Protein AF-A0A9Q0QX64-F1 (afdb_monomer)

Secondary structure (DSSP, 8-state):
---B-TTT-PBPEEE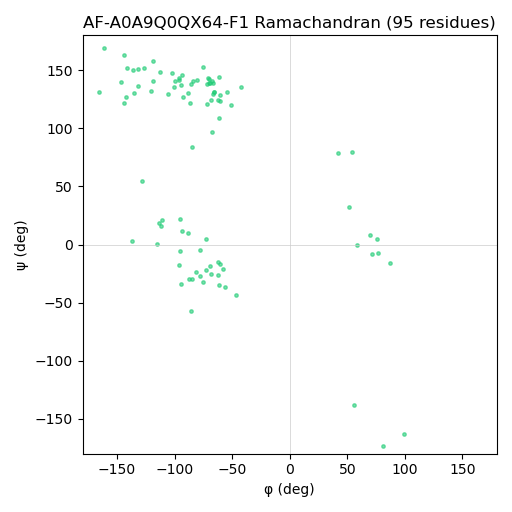E--SSTTTT-EEEE-TTTS--EEEHHHHTB-TTSS-BPEEEE--SGGGTT-EEEE-S-SS--TT--SSTT-TT--EEES---

Organism: NCBI:txid273540

Solvent-accessible surface area (backbone atoms only — not comparable to full-atom values): 5856 Å² total; per-residue (Å²): 141,79,49,62,25,92,90,74,66,47,73,28,46,81,46,63,40,89,59,72,101,57,48,71,45,47,28,35,35,20,83,84,79,65,75,46,71,47,48,55,74,55,74,46,40,30,94,55,70,74,41,60,37,43,76,46,66,37,78,49,87,92,46,53,75,43,42,32,37,29,45,62,39,42,62,91,37,92,53,38,78,87,69,83,70,47,18,53,69,49,72,45,73,62,78,86,115

Foldseek 3Di:
DWDADPVPRDIWDKDADCDDPRHRFIWTARPPPRPDIGGPLCVQADPLRQGGWDKDADCPPVRGRWIKTARPFQDDGPCCPDDHRGHNGDIGTPPPD

Structure (mmCIF, N/CA/C/O backbone):
data_AF-A0A9Q0QX64-F1
#
_entry.id   AF-A0A9Q0QX64-F1
#
loop_
_atom_site.group_PDB
_atom_site.id
_atom_site.type_symbol
_atom_site.label_atom_id
_atom_site.label_alt_id
_atom_site.label_comp_id
_atom_site.label_asym_id
_atom_site.label_entity_id
_atom_site.label_seq_id
_atom_site.pdbx_PDB_ins_code
_atom_site.Cartn_x
_atom_site.Cartn_y
_atom_site.Cartn_z
_atom_site.occupancy
_atom_site.B_iso_or_equiv
_atom_site.auth_seq_id
_atom_site.auth_comp_id
_atom_site.auth_asym_id
_atom_site.auth_atom_id
_atom_site.pdbx_PDB_model_num
ATOM 1 N N . MET A 1 1 ? -1.144 6.220 -1.317 1.00 66.69 1 MET A N 1
ATOM 2 C CA . MET A 1 1 ? -1.308 4.753 -1.313 1.00 66.69 1 MET A CA 1
ATOM 3 C C . MET A 1 1 ? -2.781 4.525 -1.151 1.00 66.69 1 MET A C 1
ATOM 5 O O . MET A 1 1 ? -3.298 4.831 -0.082 1.00 66.69 1 MET A O 1
ATOM 9 N N . ASP A 1 2 ? -3.418 4.038 -2.204 1.00 76.00 2 ASP A N 1
ATOM 10 C CA . ASP A 1 2 ? -4.859 3.833 -2.236 1.00 76.00 2 ASP A CA 1
ATOM 11 C C . ASP A 1 2 ? -5.147 2.333 -2.298 1.00 76.00 2 ASP A C 1
ATOM 13 O O . ASP A 1 2 ? -4.359 1.561 -2.845 1.00 76.00 2 ASP A O 1
ATOM 17 N N . ALA A 1 3 ? -6.266 1.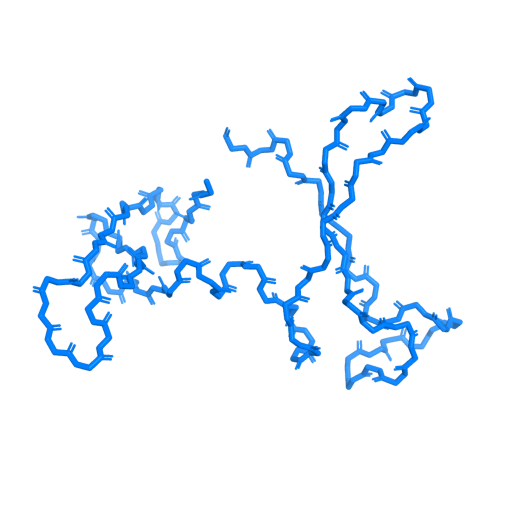907 -1.718 1.00 84.81 3 ALA A N 1
ATOM 18 C CA . ALA A 1 3 ? -6.726 0.522 -1.774 1.00 84.81 3 ALA A CA 1
ATOM 19 C C . ALA A 1 3 ? -8.089 0.469 -2.459 1.00 84.81 3 ALA A C 1
ATOM 21 O O . ALA A 1 3 ? -8.937 1.319 -2.199 1.00 84.81 3 ALA A O 1
ATOM 22 N N . LYS A 1 4 ? -8.337 -0.538 -3.298 1.00 90.19 4 LYS A N 1
ATOM 23 C CA . LYS A 1 4 ? -9.673 -0.810 -3.849 1.00 90.19 4 LYS A CA 1
ATOM 24 C C . LYS A 1 4 ? -10.365 -1.876 -3.013 1.00 90.19 4 LYS A C 1
ATOM 26 O O . LYS A 1 4 ? -9.738 -2.829 -2.565 1.00 90.19 4 LYS A O 1
ATOM 31 N N . CYS A 1 5 ? -11.665 -1.717 -2.804 1.00 91.44 5 CYS A N 1
ATOM 32 C CA . CYS A 1 5 ? -12.464 -2.711 -2.104 1.00 91.44 5 CYS A CA 1
ATOM 33 C C . CYS A 1 5 ? -12.600 -3.985 -2.945 1.00 91.44 5 CYS A C 1
ATOM 35 O O . CYS A 1 5 ? -13.137 -3.930 -4.049 1.00 91.44 5 CYS A O 1
ATOM 37 N N . GLU A 1 6 ? -12.223 -5.134 -2.390 1.00 89.06 6 GLU A N 1
ATOM 38 C CA . GLU A 1 6 ? -12.326 -6.438 -3.069 1.00 89.06 6 GLU A CA 1
ATOM 39 C C . GLU A 1 6 ? -13.769 -6.834 -3.417 1.00 89.06 6 GLU A C 1
ATOM 41 O O . GLU A 1 6 ? -14.009 -7.555 -4.377 1.00 89.06 6 GLU A O 1
ATOM 46 N N . SER A 1 7 ? -14.752 -6.332 -2.664 1.00 90.56 7 SER A N 1
ATOM 47 C CA . SER A 1 7 ? -16.159 -6.686 -2.866 1.00 90.56 7 SER A CA 1
ATOM 48 C C . SER A 1 7 ? -16.876 -5.809 -3.895 1.00 90.56 7 SER A C 1
ATOM 50 O O . SER A 1 7 ? -17.839 -6.271 -4.497 1.00 90.56 7 SER A O 1
ATOM 52 N N . CYS A 1 8 ? -16.480 -4.543 -4.072 1.00 94.44 8 CYS A N 1
ATOM 53 C CA . CYS A 1 8 ? -17.214 -3.608 -4.937 1.00 94.44 8 CYS A CA 1
ATOM 54 C C . CY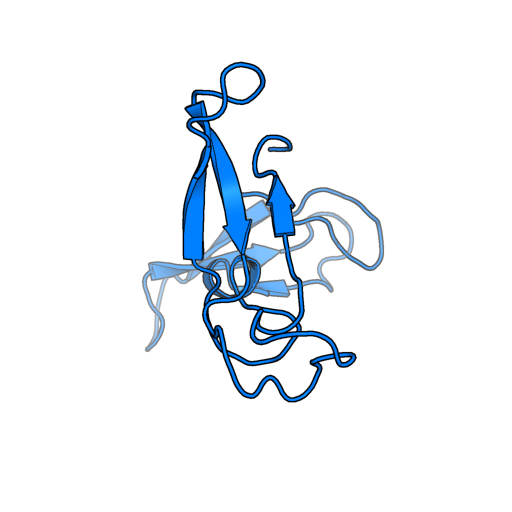S A 1 8 ? -16.335 -2.729 -5.841 1.00 94.44 8 CYS A C 1
ATOM 56 O O . CYS A 1 8 ? -16.862 -1.837 -6.503 1.00 94.44 8 CYS A O 1
ATOM 58 N N . GLY A 1 9 ? -15.011 -2.906 -5.829 1.00 90.75 9 GLY A N 1
ATOM 59 C CA . GLY A 1 9 ? -14.046 -2.235 -6.713 1.00 90.75 9 GLY A CA 1
ATOM 60 C C . GLY A 1 9 ? -13.796 -0.741 -6.457 1.00 90.75 9 GLY A C 1
ATOM 61 O O . GLY A 1 9 ? -12.885 -0.162 -7.048 1.00 90.75 9 GLY A O 1
ATOM 62 N N . VAL A 1 10 ? -14.577 -0.106 -5.577 1.00 93.94 10 VAL A N 1
ATOM 63 C CA . VAL A 1 10 ? -14.465 1.326 -5.245 1.00 93.94 10 VAL A CA 1
ATOM 64 C C . VAL A 1 10 ? -13.193 1.600 -4.446 1.00 93.94 10 VAL A C 1
ATOM 66 O O . VAL A 1 10 ? -12.827 0.809 -3.573 1.00 93.94 10 VAL A O 1
ATOM 69 N N . THR A 1 11 ? -12.551 2.738 -4.714 1.00 92.62 11 THR A N 1
ATOM 70 C CA . THR A 1 11 ? -11.409 3.234 -3.939 1.00 92.62 11 THR A CA 1
ATOM 71 C C . THR A 1 11 ? -11.817 3.505 -2.490 1.00 92.62 11 THR A C 1
ATOM 73 O O . THR A 1 11 ? -12.777 4.223 -2.206 1.00 92.62 11 THR A O 1
ATOM 76 N N . CYS A 1 12 ? -11.103 2.884 -1.564 1.00 94.12 12 CYS A N 1
ATOM 77 C CA . CYS A 1 12 ? -11.301 3.010 -0.133 1.00 94.12 12 CYS A CA 1
ATOM 78 C C . CYS A 1 12 ? -10.768 4.348 0.384 1.00 94.12 12 CYS A C 1
ATOM 80 O O . CYS A 1 12 ? -9.810 4.904 -0.147 1.00 94.12 12 CYS A O 1
ATOM 82 N N . VAL A 1 13 ? -11.359 4.825 1.476 1.00 94.94 13 VAL A N 1
ATOM 83 C CA . VAL A 1 13 ? -10.918 6.031 2.181 1.00 94.94 13 VAL A CA 1
ATOM 84 C C . VAL A 1 13 ? -9.960 5.658 3.309 1.00 94.94 13 VAL A C 1
ATOM 86 O O . VAL A 1 13 ? -10.100 4.603 3.933 1.00 94.94 13 VAL A O 1
ATOM 89 N N . THR A 1 14 ? -8.977 6.518 3.568 1.00 94.94 14 THR A N 1
ATOM 90 C CA . THR A 1 14 ? -8.022 6.323 4.666 1.00 94.94 14 THR A CA 1
ATOM 91 C C . THR A 1 14 ? -8.567 6.936 5.950 1.00 94.94 14 THR A C 1
ATOM 93 O O . THR A 1 14 ? -8.952 8.102 5.977 1.00 94.94 14 THR A O 1
ATOM 96 N N . HIS A 1 15 ? -8.538 6.166 7.030 1.00 94.81 15 HIS A N 1
ATOM 97 C CA . HIS A 1 15 ? -8.873 6.591 8.382 1.00 94.81 15 HIS A CA 1
ATOM 98 C C . HIS A 1 15 ? -7.668 6.435 9.308 1.00 94.81 15 HIS A C 1
ATOM 100 O O . HIS A 1 15 ? -6.778 5.619 9.062 1.00 94.81 15 HIS A O 1
ATOM 106 N N . THR A 1 16 ? -7.681 7.182 10.408 1.00 96.12 16 THR A N 1
ATOM 107 C CA . THR A 1 16 ? -6.678 7.110 11.474 1.00 96.12 16 THR A CA 1
ATOM 108 C C . THR A 1 16 ? -7.379 6.756 12.778 1.00 96.12 16 THR A C 1
ATOM 110 O O . THR A 1 16 ? -8.400 7.355 13.116 1.00 96.12 16 THR A O 1
ATOM 113 N N . THR A 1 17 ? -6.861 5.780 13.519 1.00 95.44 17 THR A N 1
ATOM 114 C CA . THR A 1 17 ? -7.382 5.434 14.850 1.00 95.44 17 THR A CA 1
ATOM 115 C C . THR A 1 17 ? -7.129 6.577 15.834 1.00 95.44 17 THR A C 1
ATOM 117 O O . THR A 1 17 ? -5.991 7.034 15.965 1.00 95.44 17 THR A O 1
ATOM 120 N N . SER A 1 18 ? -8.162 7.012 16.551 1.00 94.38 18 SER A N 1
ATOM 121 C CA . SER A 1 18 ? -8.122 8.189 17.430 1.00 94.38 18 SER A CA 1
ATOM 122 C C . SER A 1 18 ? -7.830 7.877 18.900 1.00 94.38 18 SER A C 1
ATOM 124 O O . SER A 1 18 ? -7.670 8.799 19.693 1.00 94.38 18 SER A O 1
ATOM 126 N N . ASN A 1 19 ? -7.749 6.602 19.289 1.00 91.25 19 ASN A N 1
ATOM 127 C CA . ASN A 1 19 ? -7.576 6.176 20.679 1.00 91.25 19 ASN A CA 1
ATOM 128 C C . ASN A 1 19 ? -7.070 4.721 20.794 1.00 91.25 19 ASN A C 1
ATOM 130 O O . ASN A 1 19 ? -7.027 3.968 19.819 1.00 91.25 19 ASN A O 1
ATOM 134 N N . GLY A 1 20 ? -6.678 4.327 22.012 1.00 93.38 20 GLY A N 1
ATOM 135 C CA . GLY A 1 20 ? -6.261 2.962 22.352 1.00 93.38 20 GLY A CA 1
ATOM 136 C C . GLY A 1 20 ? -4.812 2.612 21.981 1.00 93.38 20 GLY A C 1
ATOM 137 O O . GLY A 1 20 ? -4.035 3.455 21.545 1.00 93.38 20 GLY A O 1
ATOM 138 N N . LYS A 1 21 ? -4.444 1.330 22.146 1.00 92.75 21 LYS A N 1
ATOM 139 C CA . LYS A 1 21 ? -3.069 0.807 21.946 1.00 92.75 21 LYS A CA 1
ATOM 140 C C . LYS A 1 21 ? -2.507 0.990 20.532 1.00 92.75 21 LYS A C 1
ATOM 142 O O . LYS A 1 21 ? -1.310 0.842 20.327 1.00 92.75 21 LYS A O 1
ATOM 147 N N . ILE A 1 22 ? -3.372 1.261 19.563 1.00 89.69 22 ILE A N 1
ATOM 148 C CA . ILE A 1 22 ? -3.019 1.422 18.152 1.00 89.69 22 ILE A CA 1
ATOM 149 C C . ILE A 1 22 ? -3.200 2.865 17.673 1.00 89.69 22 ILE A C 1
ATOM 151 O O . ILE A 1 22 ? -3.241 3.076 16.470 1.00 89.69 22 ILE A O 1
ATOM 155 N N . PHE A 1 23 ? -3.311 3.835 18.591 1.00 94.44 23 PHE A N 1
ATOM 156 C CA . PHE A 1 23 ? -3.463 5.263 18.300 1.00 94.44 23 PHE A CA 1
ATOM 157 C C . PHE A 1 23 ? -2.549 5.743 17.161 1.00 94.44 23 PHE A C 1
ATOM 159 O O . PHE A 1 23 ? -1.369 5.402 17.099 1.00 94.44 23 PHE A O 1
ATOM 166 N N . GLY A 1 24 ? -3.107 6.542 16.248 1.00 92.81 24 GLY A N 1
ATOM 167 C CA . GLY A 1 24 ? -2.384 7.061 15.086 1.00 92.81 24 GLY A CA 1
ATOM 168 C C . GLY A 1 24 ? -2.174 6.063 13.939 1.00 92.81 24 GLY A C 1
ATOM 169 O O . GLY A 1 24 ? -1.730 6.473 12.863 1.00 92.81 24 GLY A O 1
ATOM 170 N N . ARG A 1 25 ? -2.51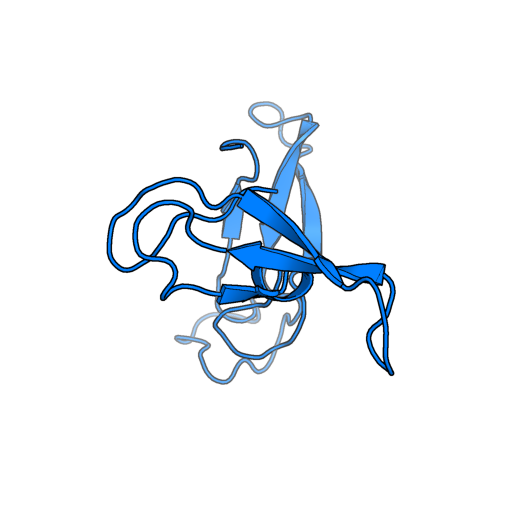7 4.775 14.097 1.00 93.25 25 ARG A N 1
ATOM 171 C CA . ARG A 1 25 ? -2.399 3.793 13.011 1.00 93.25 25 ARG A CA 1
ATOM 172 C C . ARG A 1 25 ? -3.469 4.035 11.943 1.00 93.25 25 ARG A C 1
ATOM 174 O O . ARG A 1 25 ? -4.632 4.312 12.241 1.00 93.25 25 ARG A O 1
ATOM 181 N N . LYS A 1 26 ? -3.063 3.929 10.675 1.00 93.50 26 LYS A N 1
ATOM 182 C CA . LYS A 1 26 ? -3.921 4.199 9.514 1.00 93.50 26 LYS A CA 1
ATOM 183 C C . LYS A 1 26 ? -4.481 2.918 8.905 1.00 93.50 26 LYS A C 1
ATOM 185 O O . LYS A 1 26 ? -3.754 1.933 8.761 1.00 93.50 26 LYS A O 1
ATOM 190 N N . TYR A 1 27 ? -5.738 2.954 8.481 1.00 93.50 27 TYR A N 1
ATOM 191 C CA . TYR A 1 27 ? -6.408 1.857 7.782 1.00 93.50 27 TYR A CA 1
ATOM 192 C C . TYR A 1 27 ? -7.316 2.373 6.666 1.00 93.50 27 TYR A C 1
ATOM 194 O O . TYR A 1 27 ? -7.848 3.477 6.733 1.00 93.50 27 TYR A O 1
ATOM 202 N N . PHE A 1 28 ? -7.505 1.556 5.641 1.00 94.44 28 PHE A N 1
ATOM 203 C CA . PHE A 1 28 ? -8.486 1.750 4.591 1.00 94.44 28 PHE A CA 1
ATOM 204 C C . PHE A 1 28 ? -9.844 1.217 5.028 1.00 94.44 28 PHE A C 1
ATOM 206 O O . PHE A 1 28 ? -9.924 0.139 5.621 1.00 94.44 28 PHE A O 1
ATOM 213 N N . ARG A 1 29 ? -10.912 1.930 4.673 1.00 94.69 29 ARG A N 1
ATOM 214 C CA . ARG A 1 29 ? -12.296 1.462 4.793 1.00 94.69 29 ARG A CA 1
ATOM 215 C C . ARG A 1 29 ? -13.044 1.721 3.496 1.00 94.69 29 ARG A C 1
ATOM 217 O O . ARG A 1 29 ? -12.913 2.793 2.907 1.00 94.69 29 ARG A O 1
ATOM 224 N N . CYS A 1 30 ? -13.833 0.755 3.035 1.00 96.00 30 CYS A N 1
ATOM 225 C CA . CYS A 1 30 ? -14.659 0.980 1.852 1.00 96.00 30 CYS A CA 1
ATOM 226 C C . CYS A 1 30 ? -15.820 1.935 2.179 1.00 96.00 30 CYS A C 1
ATOM 228 O O . CYS A 1 30 ? -16.659 1.571 3.005 1.00 96.00 30 CYS A O 1
ATOM 230 N N . PRO A 1 31 ? -15.945 3.093 1.498 1.00 96.06 31 PRO A N 1
ATOM 231 C CA . PRO A 1 31 ? -17.031 4.034 1.761 1.00 96.06 31 PRO A CA 1
ATOM 232 C C . PRO A 1 31 ? -18.402 3.486 1.336 1.00 96.06 31 PRO A C 1
ATOM 234 O O . PRO A 1 31 ? -19.416 3.875 1.905 1.00 96.06 31 PRO A O 1
ATOM 237 N N . ARG A 1 32 ? -18.438 2.560 0.366 1.00 96.19 32 ARG A N 1
ATOM 238 C CA . ARG A 1 32 ? -19.677 2.019 -0.210 1.00 96.19 32 ARG A CA 1
ATOM 239 C C . ARG A 1 32 ? -20.248 0.850 0.586 1.00 96.19 32 ARG A C 1
ATOM 241 O O . ARG A 1 32 ? -21.402 0.894 0.985 1.00 96.19 32 ARG A O 1
ATOM 248 N N . CYS A 1 33 ? -19.471 -0.217 0.780 1.00 95.06 33 CYS A N 1
ATOM 249 C CA . CYS A 1 33 ? -19.977 -1.434 1.421 1.00 95.06 33 CYS A CA 1
ATOM 250 C C . CYS A 1 33 ? -19.668 -1.502 2.918 1.00 95.06 33 CYS A C 1
ATOM 252 O O . CYS A 1 33 ? -20.273 -2.318 3.603 1.00 95.06 33 CYS A O 1
ATOM 254 N N . GLN A 1 34 ? -18.710 -0.707 3.417 1.00 91.62 34 GLN A N 1
ATOM 255 C CA . GLN A 1 34 ? -18.242 -0.695 4.814 1.00 91.62 34 GLN A CA 1
ATOM 256 C C . GLN A 1 34 ? -17.696 -2.037 5.350 1.00 91.62 34 GLN A C 1
ATOM 258 O O . GLN A 1 34 ? -17.238 -2.098 6.489 1.00 91.62 34 GLN A O 1
ATOM 263 N N . ARG A 1 35 ? -17.695 -3.100 4.531 1.00 90.75 35 ARG A N 1
ATOM 264 C CA . ARG A 1 35 ? -17.242 -4.457 4.884 1.00 90.75 35 ARG A CA 1
ATOM 265 C C . ARG A 1 35 ? -15.738 -4.650 4.724 1.00 90.75 35 ARG A C 1
ATOM 267 O O . ARG A 1 35 ? -15.153 -5.456 5.432 1.00 90.75 35 ARG A O 1
ATOM 274 N N . PHE A 1 36 ? -15.116 -3.930 3.792 1.00 92.00 36 PHE A N 1
ATOM 275 C CA . PHE A 1 36 ? -13.674 -4.012 3.579 1.00 92.00 36 PHE A CA 1
ATOM 276 C C . PHE A 1 36 ? -12.942 -3.040 4.503 1.00 92.00 36 PHE A C 1
ATOM 278 O O . PHE A 1 36 ? -13.181 -1.827 4.446 1.00 92.00 36 PHE A O 1
ATOM 285 N N . VAL A 1 37 ? -12.044 -3.592 5.319 1.00 92.56 37 VAL A N 1
ATOM 286 C CA . VAL A 1 37 ? -11.118 -2.873 6.195 1.00 92.56 37 VAL A CA 1
ATOM 287 C C . VAL A 1 37 ? -9.742 -3.514 6.059 1.00 92.56 37 VAL A C 1
ATOM 289 O O . VAL A 1 37 ? -9.620 -4.730 6.169 1.00 92.56 37 VAL A O 1
ATOM 292 N N . MET A 1 38 ? -8.707 -2.708 5.841 1.00 89.75 38 MET A N 1
ATOM 293 C CA . MET A 1 38 ? -7.327 -3.186 5.708 1.00 89.75 38 MET A CA 1
ATOM 294 C C . MET A 1 38 ? -6.366 -2.149 6.278 1.00 89.75 38 MET A C 1
ATOM 296 O O . MET A 1 38 ? -6.553 -0.957 6.058 1.00 89.75 38 MET A O 1
ATOM 300 N N . TRP A 1 39 ? -5.319 -2.561 6.985 1.00 91.62 39 TRP A N 1
ATOM 301 C CA . TRP A 1 39 ? -4.323 -1.612 7.482 1.00 91.62 39 TRP A CA 1
ATOM 302 C C . TRP A 1 39 ? -3.473 -1.049 6.335 1.00 91.62 39 TRP A C 1
ATOM 304 O O . TRP A 1 39 ? -3.131 -1.762 5.395 1.00 91.62 39 TRP A O 1
ATOM 314 N N . VAL A 1 40 ? -3.092 0.232 6.403 1.00 87.56 40 VAL A N 1
ATOM 315 C CA . VAL A 1 40 ? -2.274 0.851 5.339 1.00 87.56 40 VAL A CA 1
ATOM 316 C C . VAL A 1 40 ? -0.914 0.156 5.207 1.00 87.56 40 VAL A C 1
ATOM 318 O O . VAL A 1 40 ? -0.410 -0.029 4.103 1.00 87.56 40 VAL A O 1
ATOM 321 N N . ASP A 1 41 ? -0.349 -0.305 6.323 1.00 84.88 41 ASP A N 1
ATOM 322 C CA . ASP A 1 41 ? 0.904 -1.066 6.353 1.00 84.88 41 ASP A CA 1
ATOM 323 C C . ASP A 1 41 ? 0.787 -2.480 5.745 1.00 84.88 41 ASP A C 1
ATOM 325 O O . ASP A 1 41 ? 1.802 -3.059 5.349 1.00 84.88 41 ASP A O 1
ATOM 329 N N . GLN A 1 42 ? -0.430 -3.020 5.608 1.00 81.56 42 GLN A N 1
ATOM 330 C CA . GLN A 1 42 ? -0.688 -4.293 4.932 1.00 81.56 42 GLN A CA 1
ATOM 331 C C . GLN A 1 42 ? -0.657 -4.164 3.412 1.00 81.56 42 GLN A C 1
ATOM 333 O O . GLN A 1 42 ? -0.275 -5.127 2.751 1.00 81.56 42 GLN A O 1
ATOM 338 N N . LEU A 1 43 ? -0.961 -2.987 2.850 1.00 77.12 43 LEU A N 1
ATOM 339 C CA . LEU A 1 43 ? -0.880 -2.768 1.401 1.00 77.12 43 LEU A CA 1
ATOM 340 C C . LEU A 1 43 ? 0.522 -3.087 0.878 1.00 77.12 43 LEU A C 1
ATOM 342 O O . LEU A 1 43 ? 0.673 -3.670 -0.191 1.00 77.12 43 LEU A O 1
ATOM 346 N N . ASN A 1 44 ? 1.549 -2.770 1.669 1.00 80.12 44 ASN A N 1
ATOM 347 C CA . ASN A 1 44 ? 2.933 -3.033 1.318 1.00 80.12 44 ASN A CA 1
ATOM 348 C C . ASN A 1 44 ? 3.425 -4.430 1.753 1.00 80.12 44 ASN A C 1
ATOM 350 O O . ASN A 1 44 ? 4.616 -4.693 1.656 1.00 80.12 44 AS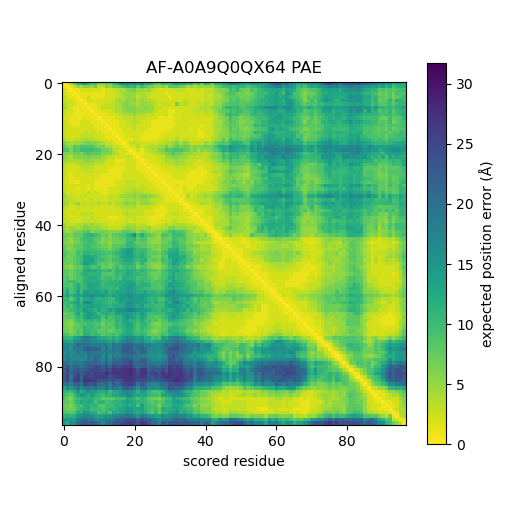N A O 1
ATOM 354 N N . GLN A 1 45 ? 2.581 -5.357 2.220 1.00 85.44 45 GLN A N 1
ATOM 355 C CA . GLN A 1 45 ? 3.023 -6.720 2.559 1.00 85.44 45 GLN A CA 1
ATOM 356 C C . GLN A 1 45 ? 3.142 -7.616 1.323 1.00 85.44 45 GLN A C 1
ATOM 358 O O . GLN A 1 45 ? 2.332 -7.545 0.401 1.00 85.44 45 GLN A O 1
ATOM 363 N N . CYS A 1 46 ? 4.162 -8.476 1.297 1.00 85.38 46 CYS A N 1
ATOM 364 C CA . CYS A 1 46 ? 4.297 -9.492 0.261 1.00 85.38 46 CYS A CA 1
ATOM 365 C C . CYS A 1 46 ? 3.149 -10.503 0.385 1.00 85.38 46 CYS A C 1
ATOM 367 O O . CYS A 1 46 ? 2.993 -11.079 1.466 1.00 85.38 46 CYS A O 1
ATOM 369 N N . PRO A 1 47 ? 2.434 -10.842 -0.706 1.00 81.75 47 PRO A N 1
ATOM 370 C CA . PRO A 1 47 ? 1.384 -11.867 -0.675 1.00 81.75 47 PRO A CA 1
ATOM 371 C C . PRO A 1 47 ? 1.935 -13.253 -0.315 1.00 81.75 47 PRO A C 1
ATOM 373 O O . PRO A 1 47 ? 1.203 -14.168 0.045 1.00 81.75 47 PRO A O 1
ATOM 376 N N . CYS A 1 48 ? 3.252 -13.411 -0.396 1.00 82.19 48 CYS A N 1
ATOM 377 C CA . CYS A 1 48 ? 3.978 -14.596 -0.001 1.00 82.19 48 CYS A CA 1
ATOM 378 C C . CYS A 1 48 ? 4.197 -14.761 1.512 1.00 82.19 48 CYS A C 1
ATOM 380 O O . CYS A 1 48 ? 4.794 -15.751 1.928 1.00 82.19 48 CYS A O 1
ATOM 382 N N . GLY A 1 49 ? 3.801 -13.777 2.327 1.00 80.81 49 GLY A N 1
ATOM 383 C CA . GLY A 1 49 ? 4.015 -13.787 3.777 1.0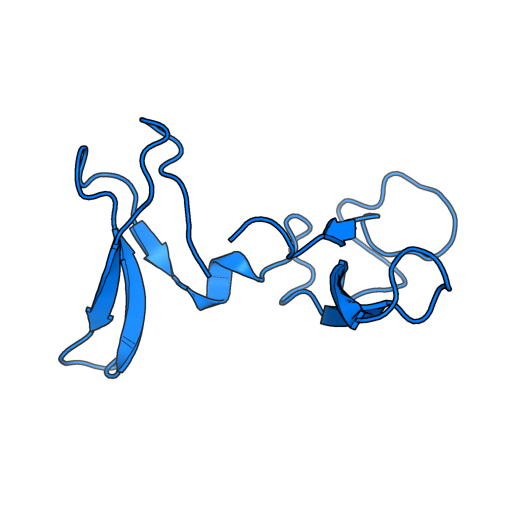0 80.81 49 GLY A CA 1
ATOM 384 C C . GLY A 1 49 ? 5.450 -13.469 4.214 1.00 80.81 49 GLY A C 1
ATOM 385 O O . GLY A 1 49 ? 5.746 -13.499 5.401 1.00 80.81 49 GLY A O 1
ATOM 386 N N . ALA A 1 50 ? 6.353 -13.112 3.292 1.00 82.44 50 ALA A N 1
ATOM 387 C CA . ALA A 1 50 ? 7.752 -12.805 3.616 1.00 82.44 50 ALA A CA 1
ATOM 388 C C . ALA A 1 50 ? 7.967 -11.452 4.333 1.00 82.44 50 ALA A C 1
ATOM 390 O O . ALA A 1 50 ? 9.113 -11.060 4.551 1.00 82.44 50 ALA A O 1
ATOM 391 N N . GLY A 1 51 ? 6.892 -10.738 4.681 1.00 83.69 51 GLY A N 1
ATOM 392 C CA . GLY A 1 51 ? 6.922 -9.417 5.315 1.00 83.69 51 GLY A CA 1
ATOM 393 C C . GLY A 1 51 ? 6.706 -8.263 4.332 1.00 83.69 51 GLY A C 1
ATOM 394 O O . GLY A 1 51 ? 6.199 -8.463 3.228 1.00 83.69 51 GLY A O 1
ATOM 395 N N . GLN A 1 52 ? 7.066 -7.042 4.739 1.00 86.50 52 GLN A N 1
ATOM 396 C CA . GLN A 1 52 ? 6.896 -5.835 3.921 1.00 86.50 52 GLN A CA 1
ATOM 397 C C . GLN A 1 52 ? 7.775 -5.863 2.666 1.00 86.50 52 GLN A C 1
ATOM 399 O O . GLN A 1 52 ? 8.977 -6.109 2.736 1.00 86.50 52 GLN A O 1
ATOM 404 N N . CYS A 1 53 ? 7.175 -5.576 1.517 1.00 88.12 53 CYS A N 1
ATOM 405 C CA . CYS A 1 53 ? 7.845 -5.369 0.248 1.00 88.12 53 CYS A CA 1
ATOM 406 C C . CYS A 1 53 ? 8.803 -4.190 0.310 1.00 88.12 53 CYS A C 1
ATOM 408 O O . CYS A 1 53 ? 8.547 -3.161 0.938 1.00 88.12 53 CYS A O 1
ATOM 410 N N . LYS A 1 54 ? 9.914 -4.346 -0.404 1.00 87.25 54 LYS A N 1
ATOM 411 C CA . LYS A 1 54 ? 10.882 -3.274 -0.594 1.00 87.25 54 LYS A CA 1
ATOM 412 C C . LYS A 1 54 ? 10.446 -2.438 -1.784 1.00 87.25 54 LYS A C 1
ATOM 414 O O . LYS A 1 54 ? 10.052 -2.998 -2.803 1.00 87.25 54 LYS A O 1
ATOM 419 N N . VAL A 1 55 ? 10.560 -1.122 -1.660 1.00 88.44 55 VAL A N 1
ATOM 420 C CA . VAL A 1 55 ? 10.337 -0.176 -2.756 1.00 88.44 55 VAL A CA 1
ATOM 421 C C . VAL A 1 55 ? 11.689 0.258 -3.311 1.00 88.44 55 VAL A C 1
ATOM 423 O O . VAL A 1 55 ? 12.623 0.524 -2.551 1.00 88.44 55 VAL A O 1
ATOM 426 N N . ARG A 1 56 ? 11.819 0.299 -4.635 1.00 90.50 56 ARG A N 1
ATOM 427 C CA . ARG A 1 56 ? 12.995 0.808 -5.348 1.00 90.50 56 ARG A CA 1
ATOM 428 C C . ARG A 1 56 ? 12.553 1.761 -6.445 1.00 90.50 56 ARG A C 1
ATOM 430 O O . ARG A 1 56 ? 11.483 1.603 -7.018 1.00 90.50 56 ARG A O 1
ATOM 437 N N . THR A 1 57 ? 13.418 2.715 -6.756 1.00 91.62 57 THR A N 1
ATOM 438 C CA . THR A 1 57 ? 13.271 3.576 -7.927 1.00 91.62 57 THR A CA 1
ATOM 439 C C . THR A 1 57 ? 14.033 2.954 -9.089 1.00 91.62 57 THR A C 1
ATOM 441 O O . THR A 1 57 ? 15.215 2.615 -8.953 1.00 91.62 57 THR A O 1
ATOM 444 N N . ALA A 1 58 ? 13.362 2.766 -10.219 1.00 93.19 58 ALA A N 1
ATOM 445 C CA . ALA A 1 58 ? 13.978 2.273 -11.434 1.00 93.19 58 ALA A CA 1
ATOM 446 C C . ALA A 1 58 ? 14.974 3.301 -11.980 1.00 93.19 58 ALA A C 1
ATOM 448 O O . ALA A 1 58 ? 14.735 4.506 -11.964 1.00 93.19 58 ALA A O 1
ATOM 449 N N . LYS A 1 59 ? 16.116 2.786 -12.443 1.00 93.06 59 LYS A N 1
ATOM 450 C CA . LYS A 1 59 ? 17.221 3.559 -13.033 1.00 93.06 59 LYS A CA 1
ATOM 451 C C . LYS A 1 59 ? 17.440 3.234 -14.512 1.00 93.06 59 LYS A C 1
ATOM 453 O O . LYS A 1 59 ? 18.361 3.746 -15.133 1.00 93.06 59 LYS A O 1
ATOM 458 N N . THR A 1 60 ? 16.631 2.333 -15.067 1.00 91.19 60 THR A N 1
ATOM 459 C CA . THR A 1 60 ? 16.668 1.989 -16.492 1.00 91.19 60 THR A CA 1
ATOM 460 C C . THR A 1 60 ? 16.191 3.182 -17.307 1.00 91.19 60 THR A C 1
ATOM 462 O O . THR A 1 60 ? 15.198 3.790 -16.915 1.00 91.19 60 THR A O 1
ATOM 465 N N . THR A 1 61 ? 16.809 3.451 -18.455 1.00 91.06 61 THR A N 1
ATOM 466 C CA . THR A 1 61 ? 16.540 4.628 -19.301 1.00 91.06 61 THR A CA 1
ATOM 467 C C . THR A 1 61 ? 15.048 4.895 -19.533 1.00 91.06 61 THR A C 1
ATOM 469 O O . THR A 1 61 ? 14.606 6.026 -19.390 1.00 91.06 61 THR A O 1
ATOM 472 N N . ILE A 1 62 ? 14.256 3.851 -19.808 1.00 92.69 62 ILE A N 1
ATOM 473 C CA . ILE A 1 62 ? 12.815 3.965 -20.107 1.00 92.69 62 ILE A CA 1
ATOM 474 C C . ILE A 1 62 ? 11.963 4.234 -18.855 1.00 92.69 62 ILE A C 1
ATOM 476 O O . ILE A 1 62 ? 10.943 4.907 -18.932 1.00 92.69 62 ILE A O 1
ATOM 480 N N . ASN A 1 63 ? 12.366 3.716 -17.692 1.00 89.44 63 ASN A N 1
ATOM 481 C CA . ASN A 1 63 ? 11.562 3.752 -16.462 1.00 89.44 63 ASN A CA 1
ATOM 482 C C . ASN A 1 63 ? 12.196 4.621 -15.370 1.00 89.44 63 ASN A C 1
ATOM 484 O O . ASN A 1 63 ? 11.900 4.436 -14.192 1.00 89.44 63 ASN A O 1
ATOM 488 N N . ASN A 1 64 ? 13.122 5.508 -15.733 1.00 92.38 64 ASN A N 1
ATOM 489 C CA . ASN A 1 64 ? 13.902 6.253 -14.757 1.00 92.38 64 ASN A CA 1
ATOM 490 C C . ASN A 1 64 ? 12.985 7.113 -13.876 1.00 92.38 64 ASN A C 1
ATOM 492 O O . ASN A 1 64 ? 12.137 7.843 -14.382 1.00 92.38 64 ASN A O 1
ATOM 496 N N . GLY A 1 65 ? 13.138 7.005 -12.557 1.00 89.19 65 GLY A N 1
ATOM 497 C CA . GLY A 1 65 ? 12.305 7.731 -11.593 1.00 89.19 65 GLY A CA 1
ATOM 498 C C . GLY A 1 65 ? 11.001 7.029 -11.194 1.00 89.19 65 GLY A C 1
ATOM 499 O O . GLY A 1 65 ? 10.451 7.364 -10.147 1.00 89.19 65 GLY A O 1
ATOM 500 N N . ARG A 1 66 ? 10.543 6.008 -11.936 1.00 91.69 66 ARG A N 1
ATOM 501 C CA . ARG A 1 66 ? 9.367 5.205 -11.550 1.00 91.69 66 ARG A CA 1
ATOM 502 C C . ARG A 1 66 ? 9.684 4.346 -10.334 1.00 91.69 66 ARG A C 1
ATOM 504 O O . ARG A 1 66 ? 10.768 3.763 -10.245 1.00 91.69 66 ARG A O 1
ATOM 511 N N . GLN A 1 67 ? 8.746 4.238 -9.401 1.00 89.62 67 GLN A N 1
ATOM 512 C CA . GLN A 1 67 ? 8.907 3.375 -8.233 1.00 89.62 67 GLN A CA 1
ATOM 513 C C . GLN A 1 67 ? 8.246 2.021 -8.471 1.00 89.62 67 GLN A C 1
ATOM 515 O O . GLN A 1 67 ? 7.186 1.929 -9.077 1.00 89.62 67 GLN A O 1
ATOM 520 N N . PHE A 1 68 ? 8.864 0.960 -7.972 1.00 89.00 68 PHE A N 1
ATOM 521 C CA . PHE A 1 68 ? 8.294 -0.381 -7.970 1.00 89.00 68 PHE A CA 1
ATOM 522 C C . PHE A 1 68 ? 8.516 -1.041 -6.617 1.00 89.00 68 PHE A C 1
ATOM 524 O O . PHE A 1 68 ? 9.516 -0.786 -5.935 1.00 89.00 68 PHE A O 1
ATOM 531 N N . ARG A 1 69 ? 7.594 -1.920 -6.236 1.00 88.19 69 ARG A N 1
ATOM 532 C CA . ARG A 1 69 ? 7.736 -2.787 -5.066 1.00 88.19 69 ARG A CA 1
ATOM 533 C C . ARG A 1 69 ? 8.107 -4.203 -5.485 1.00 88.19 69 ARG A C 1
ATOM 535 O O . ARG A 1 69 ? 7.677 -4.682 -6.531 1.00 88.19 69 ARG A O 1
ATOM 542 N N . PHE A 1 70 ? 8.886 -4.884 -4.651 1.00 87.00 70 PHE A N 1
ATOM 543 C CA . PHE A 1 70 ? 9.280 -6.274 -4.874 1.00 87.00 70 PHE A CA 1
ATOM 544 C C . PHE A 1 70 ? 9.364 -7.076 -3.570 1.00 87.00 70 PHE A C 1
ATOM 546 O O . PHE A 1 70 ? 9.399 -6.516 -2.465 1.00 87.00 70 PHE A O 1
ATOM 553 N N . CYS A 1 71 ? 9.364 -8.407 -3.696 1.00 87.94 71 CYS A N 1
ATOM 554 C CA . CYS A 1 71 ? 9.487 -9.324 -2.559 1.00 87.94 71 CYS A CA 1
ATOM 555 C C . CYS A 1 71 ? 10.746 -9.001 -1.723 1.00 87.94 71 CYS A C 1
ATOM 557 O O . CYS A 1 71 ? 11.833 -8.865 -2.285 1.00 87.94 71 CYS A O 1
ATOM 559 N N . PRO A 1 72 ? 10.653 -8.892 -0.382 1.00 86.19 72 PRO A N 1
ATOM 560 C CA . PRO A 1 72 ? 11.812 -8.535 0.438 1.00 86.19 72 PRO A CA 1
ATOM 561 C C . PRO A 1 72 ? 12.844 -9.660 0.558 1.00 86.19 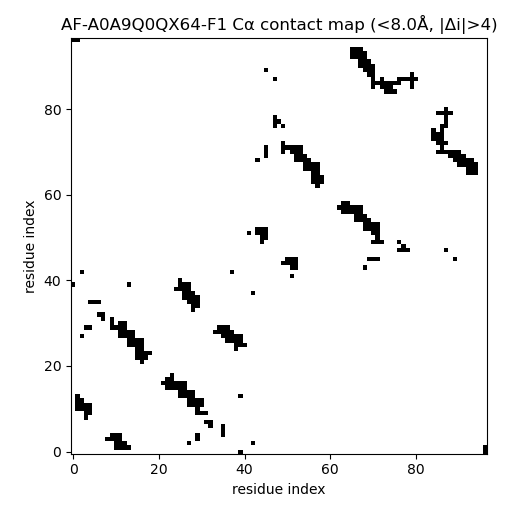72 PRO A C 1
ATOM 563 O O . PRO A 1 72 ? 14.006 -9.384 0.881 1.00 86.19 72 PRO A O 1
ATOM 566 N N . ARG A 1 73 ? 12.424 -10.911 0.331 1.00 81.88 73 ARG A N 1
ATOM 567 C CA . ARG A 1 73 ? 13.293 -12.085 0.369 1.00 81.88 73 ARG A CA 1
ATOM 568 C C . ARG A 1 73 ? 13.789 -12.426 -1.019 1.00 81.88 73 ARG A C 1
ATOM 570 O O . ARG A 1 73 ? 13.018 -12.448 -1.965 1.00 81.88 73 ARG A O 1
ATOM 577 N N . PHE A 1 74 ? 15.070 -12.760 -1.089 1.00 65.00 74 PHE A N 1
ATOM 578 C CA . PHE A 1 74 ? 15.699 -13.282 -2.294 1.00 65.00 74 PHE A CA 1
ATOM 579 C C . PHE A 1 74 ? 15.703 -14.820 -2.291 1.00 65.00 74 PHE A C 1
ATOM 581 O O . PHE A 1 74 ? 15.459 -15.425 -3.318 1.00 65.00 74 PHE A O 1
ATOM 588 N N . ARG A 1 75 ? 15.837 -15.502 -1.146 1.00 60.09 75 ARG A N 1
ATOM 589 C CA . ARG A 1 75 ? 15.824 -16.981 -1.077 1.00 60.09 75 ARG A CA 1
ATOM 590 C C . ARG A 1 75 ? 14.791 -17.492 -0.068 1.00 60.09 75 ARG A C 1
ATOM 592 O O . ARG A 1 75 ? 14.481 -16.783 0.888 1.00 60.09 75 ARG A O 1
ATOM 599 N N . PHE A 1 76 ? 14.266 -18.698 -0.305 1.00 59.38 76 PHE A N 1
ATOM 600 C CA . PHE A 1 76 ? 13.236 -19.376 0.501 1.00 59.38 76 PHE A CA 1
ATOM 601 C C . PHE A 1 76 ? 11.973 -18.543 0.727 1.00 59.38 76 PHE A C 1
ATOM 603 O O . PHE A 1 76 ? 11.753 -17.934 1.783 1.00 59.38 76 PHE A O 1
ATOM 610 N N . CYS A 1 77 ? 11.122 -18.537 -0.293 1.00 65.00 77 CYS A N 1
ATOM 611 C CA . CYS A 1 77 ? 9.781 -18.009 -0.182 1.00 65.00 77 CYS A CA 1
ATOM 612 C C . CYS A 1 77 ? 8.779 -19.172 -0.139 1.00 65.00 77 CYS A C 1
ATOM 614 O O . CYS A 1 77 ? 8.835 -20.013 -1.025 1.00 65.00 77 CYS A O 1
ATOM 616 N N . PRO A 1 78 ? 7.833 -19.233 0.817 1.00 63.16 78 PRO A N 1
ATOM 617 C CA . PRO A 1 78 ? 6.849 -20.324 0.874 1.00 63.16 78 PRO A CA 1
ATOM 618 C C . PRO A 1 78 ? 5.998 -20.454 -0.398 1.00 63.16 78 PRO A C 1
ATOM 620 O O . PRO A 1 78 ? 5.431 -21.505 -0.663 1.00 63.16 78 PRO A O 1
ATOM 623 N N . ARG A 1 79 ? 5.915 -19.374 -1.187 1.00 65.31 79 ARG A N 1
ATOM 624 C CA . ARG A 1 79 ? 5.260 -19.324 -2.500 1.00 65.31 79 ARG A CA 1
ATOM 625 C C . ARG A 1 79 ? 6.244 -19.158 -3.666 1.00 65.31 79 ARG A C 1
ATOM 627 O O . ARG A 1 79 ? 5.842 -18.649 -4.707 1.00 65.31 79 ARG A O 1
ATOM 634 N N . SER A 1 80 ? 7.529 -19.497 -3.514 1.00 64.31 80 SER A N 1
ATOM 635 C CA . SER A 1 80 ? 8.446 -19.504 -4.662 1.00 64.31 80 SER A CA 1
ATOM 636 C C . SER A 1 80 ? 8.031 -20.630 -5.605 1.00 64.31 80 SER A C 1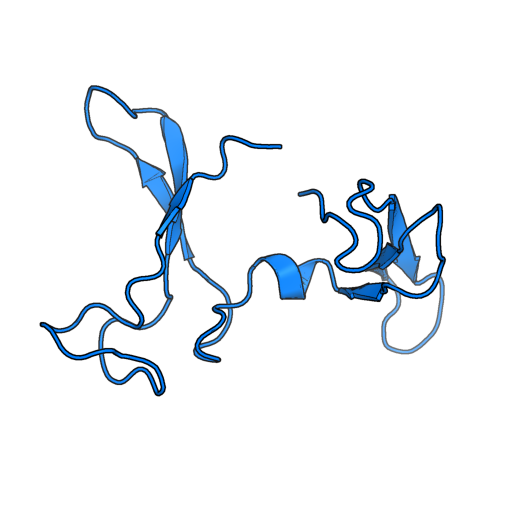
ATOM 638 O O . SER A 1 80 ? 8.394 -21.785 -5.389 1.00 64.31 80 SER A O 1
ATOM 640 N N . ALA A 1 81 ? 7.255 -20.294 -6.635 1.00 55.28 81 ALA A N 1
ATOM 641 C CA . ALA A 1 81 ? 7.173 -21.111 -7.833 1.00 55.28 81 ALA A CA 1
ATOM 642 C C . ALA A 1 81 ? 8.592 -21.136 -8.408 1.00 55.28 81 ALA A C 1
ATOM 644 O O . ALA A 1 81 ? 9.126 -20.090 -8.771 1.00 55.28 81 ALA A O 1
ATOM 645 N N . GLY A 1 82 ? 9.251 -22.287 -8.301 1.00 57.91 82 GLY A N 1
ATOM 646 C CA . GLY A 1 82 ? 10.688 -22.413 -8.482 1.00 57.91 82 GLY A CA 1
ATOM 647 C C . GLY A 1 82 ? 11.187 -21.789 -9.780 1.00 57.91 82 GLY A C 1
ATOM 648 O O . GLY A 1 82 ? 10.782 -22.207 -10.852 1.00 57.91 82 GLY A O 1
ATOM 649 N N . VAL A 1 83 ? 12.071 -20.806 -9.639 1.00 51.72 83 VAL A N 1
ATOM 650 C CA . VAL A 1 83 ? 13.300 -20.604 -10.414 1.00 51.72 83 VAL A CA 1
ATOM 651 C C . VAL A 1 83 ? 14.140 -19.570 -9.656 1.00 51.72 83 VAL A C 1
ATOM 653 O O . VAL A 1 83 ? 13.636 -18.557 -9.172 1.00 51.72 83 VAL A O 1
ATOM 656 N N . ASP A 1 84 ? 15.411 -19.902 -9.467 1.00 55.75 84 ASP A N 1
ATOM 657 C CA . ASP A 1 84 ? 16.543 -19.009 -9.225 1.00 55.75 84 ASP A CA 1
ATOM 658 C C . ASP A 1 84 ? 16.322 -17.826 -8.266 1.00 55.75 84 ASP A C 1
ATOM 660 O O . ASP A 1 84 ? 16.240 -16.675 -8.671 1.00 55.75 84 ASP A O 1
ATOM 664 N N . ASN A 1 85 ? 16.355 -18.089 -6.954 1.00 52.72 85 ASN A N 1
ATOM 665 C CA . ASN A 1 85 ? 16.820 -17.117 -5.947 1.00 52.72 85 ASN A CA 1
ATOM 666 C C . ASN A 1 85 ? 16.189 -15.700 -5.974 1.00 52.72 85 ASN A C 1
ATOM 668 O O . ASN A 1 85 ? 16.851 -14.729 -5.582 1.00 52.72 85 ASN A O 1
ATOM 672 N N . LEU A 1 86 ? 14.917 -15.567 -6.367 1.00 63.38 86 LEU A N 1
ATOM 673 C CA . LEU A 1 86 ? 14.212 -14.281 -6.453 1.00 63.38 86 LEU A CA 1
ATOM 674 C C . LEU A 1 86 ? 12.865 -14.287 -5.706 1.00 63.38 86 LEU A C 1
ATOM 676 O O . LEU A 1 86 ? 11.818 -13.947 -6.253 1.00 63.38 86 LEU A O 1
ATOM 680 N N . GLY A 1 87 ? 12.864 -14.642 -4.419 1.00 74.12 87 GLY A N 1
ATOM 681 C CA . GLY A 1 87 ? 11.671 -14.482 -3.576 1.00 74.12 87 GLY A CA 1
ATOM 682 C C . GLY A 1 87 ? 10.435 -15.192 -4.136 1.00 74.12 87 GLY A C 1
ATOM 683 O O . GLY A 1 87 ? 10.532 -16.322 -4.598 1.00 74.12 87 GLY A O 1
ATOM 684 N N . CYS A 1 88 ? 9.262 -14.551 -4.083 1.00 82.94 88 CYS A N 1
ATOM 685 C CA . CYS A 1 88 ? 8.052 -15.048 -4.760 1.00 82.94 88 CYS A CA 1
ATOM 686 C C . CYS A 1 88 ? 7.837 -14.456 -6.163 1.00 82.94 88 CYS A C 1
ATOM 688 O O . CYS A 1 88 ? 6.720 -14.525 -6.667 1.00 82.94 88 CYS A O 1
ATOM 690 N N . GLY A 1 89 ? 8.825 -13.764 -6.738 1.00 79.62 89 GLY A N 1
ATOM 691 C CA . GLY A 1 89 ? 8.669 -13.089 -8.032 1.00 79.62 89 GLY A CA 1
ATOM 692 C C . GLY A 1 89 ? 7.741 -11.864 -8.047 1.00 79.62 89 GLY A C 1
ATOM 693 O O . GLY A 1 89 ? 7.463 -11.344 -9.120 1.00 79.62 89 GLY A O 1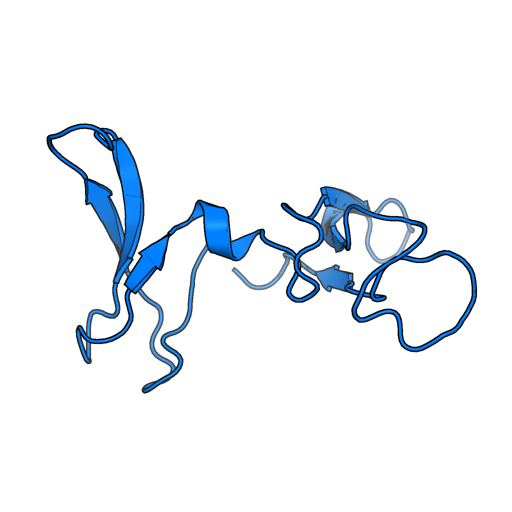
ATOM 694 N N . LEU A 1 90 ? 7.263 -11.370 -6.892 1.00 83.94 90 LEU A N 1
ATOM 695 C CA . LEU A 1 90 ? 6.445 -10.150 -6.851 1.00 83.94 90 LEU A CA 1
ATOM 696 C C . LEU A 1 90 ? 7.246 -8.961 -7.396 1.00 83.94 90 LEU A C 1
ATOM 698 O O . LEU A 1 90 ? 8.288 -8.611 -6.831 1.00 83.94 90 LEU A O 1
ATOM 702 N N . PHE A 1 91 ? 6.687 -8.317 -8.414 1.00 86.69 91 PHE A N 1
ATOM 703 C CA . PHE A 1 91 ? 7.121 -7.052 -8.984 1.00 86.69 91 PHE A CA 1
ATOM 704 C C . PHE A 1 91 ? 5.873 -6.265 -9.399 1.00 86.69 91 PHE A C 1
ATOM 706 O O . PHE A 1 91 ? 5.070 -6.757 -10.188 1.00 86.69 91 PHE A O 1
ATOM 713 N N . GLU A 1 92 ? 5.700 -5.061 -8.862 1.00 86.00 92 GLU A N 1
ATOM 714 C CA . GLU A 1 92 ? 4.554 -4.202 -9.172 1.00 86.00 92 GLU A CA 1
ATOM 715 C C . GLU A 1 92 ? 5.013 -2.747 -9.243 1.00 86.00 92 GLU A C 1
ATOM 717 O O . GLU A 1 92 ? 5.670 -2.242 -8.325 1.00 86.00 92 GLU A O 1
ATOM 722 N N . TRP A 1 93 ? 4.690 -2.083 -10.350 1.00 87.88 93 TRP A N 1
ATOM 723 C CA . TRP A 1 93 ? 4.915 -0.654 -10.503 1.00 87.88 93 TRP A CA 1
ATOM 724 C C . TRP A 1 93 ? 3.973 0.132 -9.589 1.00 87.88 93 TRP A C 1
ATOM 726 O O . TRP A 1 93 ? 2.796 -0.186 -9.472 1.00 87.88 93 TRP A O 1
ATOM 736 N N . LEU A 1 94 ? 4.490 1.187 -8.970 1.00 84.31 94 LEU A N 1
ATOM 737 C CA . LEU A 1 94 ? 3.748 2.079 -8.081 1.00 84.31 94 LEU A CA 1
ATOM 738 C C . LEU A 1 94 ? 3.228 3.327 -8.816 1.00 84.31 94 LEU A C 1
ATOM 740 O O . LEU A 1 94 ? 2.994 4.349 -8.181 1.00 84.31 94 LEU A O 1
ATOM 744 N N . ASP A 1 95 ? 3.084 3.262 -10.145 1.00 74.00 95 ASP A N 1
ATOM 745 C CA . ASP A 1 95 ? 2.657 4.410 -10.963 1.00 74.00 95 ASP A CA 1
ATOM 746 C C . ASP A 1 95 ? 1.142 4.616 -10.952 1.00 74.00 95 ASP A C 1
ATOM 748 O O . ASP A 1 95 ? 0.658 5.712 -11.209 1.00 74.00 95 ASP A O 1
ATOM 752 N N . THR A 1 96 ? 0.381 3.559 -10.672 1.00 53.03 96 THR A N 1
ATOM 753 C CA . THR A 1 96 ? -1.060 3.652 -10.451 1.00 53.03 96 THR A CA 1
ATOM 754 C C . THR A 1 96 ? -1.327 4.017 -9.004 1.00 53.03 96 THR A C 1
ATOM 756 O O . THR A 1 96 ? -1.604 3.115 -8.217 1.00 53.03 96 THR A O 1
ATOM 759 N N . PHE A 1 97 ? -1.273 5.311 -8.685 1.00 49.00 97 PHE A N 1
ATOM 760 C CA . PHE A 1 97 ? -2.076 5.920 -7.618 1.00 49.00 97 PHE A CA 1
ATOM 761 C C . PHE A 1 97 ? -2.492 7.328 -8.044 1.00 49.00 97 PHE A C 1
ATOM 763 O O . PHE A 1 97 ? -1.638 8.240 -7.971 1.00 49.00 97 PHE A O 1
#

Nearest PDB structures (foldseek):
  7jl5-assembly1_A  TM=4.195E-01  e=1.697E-05  Homo sapiens
  4lg7-assembly1_A  TM=3.750E-01  e=2.869E+00  Homo sapiens
  6ogj-assembly1_A  TM=4.372E-01  e=9.905E+00  Homo sapiens
  9e8g-assembly1_E  TM=1.751E-01  e=8.298E+00  Homo sapiens

Sequence (97 aa):
MDAKCESCGVTCVTHTTSNGKIFGRKYFRCPRCQRFVMWVDQLNQCPCGAGQCKVRTAKTTINNGRQFRFCPRFRFCPRSAGVDNLGCGLFEWLDTF

Radius of gyration: 15.93 Å; Cα contacts (8 Å, |Δi|>4): 186; chains: 1; bounding box: 37×31×42 Å

InterPro domains:
  IPR010666 Zinc finger, GRF-type [PF06839] (45-96)
  IPR010666 Zinc finger, GRF-type [PS51999] (46-97)

Mean predicted aligned error: 8.36 Å

pLDDT: mean 84.13, std 12.29, range [49.0, 96.19]